Protein AF-A0A7C7KPN1-F1 (afdb_monomer_lite)

Secondary structure (DSSP, 8-state):
-----S-HHHHHHHHHHHHTT-S-S-HHHHHHHHHHHHHHHHTTS-SSHHHHHHHHHHHHHTTHHHHHHHHHHHHHHHT-

Structure (mmCIF, N/CA/C/O backbone):
data_AF-A0A7C7KPN1-F1
#
_entry.id   AF-A0A7C7KPN1-F1
#
loop_
_atom_site.group_PDB
_atom_site.id
_atom_site.type_symbol
_atom_site.label_atom_id
_atom_site.label_alt_id
_atom_site.label_comp_id
_atom_site.label_asym_id
_atom_site.label_entity_id
_atom_site.label_seq_id
_atom_site.pdbx_PDB_ins_code
_atom_site.Cartn_x
_atom_site.Cartn_y
_atom_site.Cartn_z
_atom_site.occupancy
_atom_site.B_iso_or_equiv
_atom_site.auth_seq_id
_atom_site.auth_comp_id
_atom_site.auth_asym_id
_atom_site.auth_atom_id
_atom_site.pdbx_PDB_model_num
ATOM 1 N N . GLU A 1 1 ? 17.362 -15.141 3.400 1.00 39.62 1 GLU A N 1
ATOM 2 C CA . GLU A 1 1 ? 17.357 -13.806 4.034 1.00 39.62 1 GLU A CA 1
ATOM 3 C C . GLU A 1 1 ? 16.714 -12.800 3.091 1.00 39.62 1 GLU A C 1
ATOM 5 O O . GLU A 1 1 ? 17.014 -12.827 1.900 1.00 39.62 1 GLU A O 1
ATOM 10 N N . LEU A 1 2 ? 15.815 -11.949 3.592 1.00 42.31 2 LEU A N 1
ATOM 11 C CA . LEU A 1 2 ? 15.367 -10.766 2.855 1.00 42.31 2 LEU A CA 1
ATOM 12 C C . LEU A 1 2 ? 16.554 -9.800 2.809 1.00 42.31 2 LEU A C 1
ATOM 14 O O . LEU A 1 2 ? 16.882 -9.189 3.822 1.00 42.31 2 LEU A O 1
ATOM 18 N N . LYS A 1 3 ? 17.238 -9.709 1.664 1.00 50.91 3 LYS A N 1
ATOM 19 C CA . LYS A 1 3 ? 18.305 -8.724 1.457 1.00 50.91 3 LYS A CA 1
ATOM 20 C C . LYS A 1 3 ? 17.690 -7.325 1.474 1.00 50.91 3 LYS A C 1
ATOM 22 O O . LYS A 1 3 ? 17.216 -6.841 0.448 1.00 50.91 3 LYS A O 1
ATOM 27 N N . ALA A 1 4 ? 17.667 -6.694 2.646 1.00 56.03 4 ALA A N 1
ATOM 28 C CA . ALA A 1 4 ? 17.585 -5.244 2.732 1.00 56.03 4 ALA A CA 1
ATOM 29 C C . ALA A 1 4 ? 18.733 -4.670 1.890 1.00 56.03 4 ALA A C 1
ATOM 31 O O . ALA A 1 4 ? 19.843 -5.201 1.929 1.00 56.03 4 ALA A O 1
ATOM 32 N N . LYS A 1 5 ? 18.473 -3.631 1.095 1.00 59.56 5 LYS A N 1
ATOM 33 C CA . LYS A 1 5 ? 19.555 -2.936 0.393 1.00 59.56 5 LYS A CA 1
ATOM 34 C C . LYS A 1 5 ? 20.476 -2.253 1.411 1.00 59.56 5 LYS A C 1
ATOM 36 O O . LYS A 1 5 ? 20.041 -1.922 2.517 1.00 59.56 5 LYS A O 1
ATOM 41 N N . ASP A 1 6 ? 21.737 -2.086 1.022 1.00 68.19 6 ASP A N 1
ATOM 42 C CA . ASP A 1 6 ? 22.937 -2.050 1.873 1.00 68.19 6 ASP A CA 1
ATOM 43 C C . ASP A 1 6 ? 23.060 -0.860 2.869 1.00 68.19 6 ASP A C 1
ATOM 45 O O . ASP A 1 6 ? 24.072 -0.746 3.559 1.00 68.19 6 ASP A O 1
ATOM 49 N N . SER A 1 7 ? 22.053 0.023 3.023 1.00 82.75 7 SER A N 1
ATOM 50 C CA . SER A 1 7 ? 22.047 1.078 4.062 1.00 82.75 7 SER A CA 1
ATOM 51 C C . SER A 1 7 ? 20.649 1.541 4.519 1.00 82.75 7 SER A C 1
ATOM 53 O O . SER A 1 7 ? 19.670 1.490 3.772 1.00 82.75 7 SER A O 1
ATOM 55 N N . LEU A 1 8 ? 20.560 2.070 5.751 1.00 87.31 8 LEU A N 1
ATOM 56 C CA . LEU A 1 8 ? 19.342 2.684 6.312 1.00 87.31 8 LEU A CA 1
ATOM 57 C C . LEU A 1 8 ? 18.779 3.791 5.407 1.00 87.31 8 LEU A C 1
ATOM 59 O O . LEU A 1 8 ? 17.576 3.844 5.154 1.00 87.31 8 LEU A O 1
ATOM 63 N N . GLU A 1 9 ? 19.658 4.658 4.908 1.00 89.62 9 GLU A N 1
ATOM 64 C CA . GLU A 1 9 ? 19.279 5.808 4.087 1.00 89.62 9 GLU A CA 1
ATOM 65 C C . GLU A 1 9 ? 18.731 5.379 2.719 1.00 89.62 9 GLU A C 1
ATOM 67 O O . GLU A 1 9 ? 17.786 5.978 2.201 1.00 89.62 9 GLU A O 1
ATOM 72 N N . GLU A 1 10 ? 19.278 4.309 2.138 1.00 89.62 10 GLU A N 1
ATOM 73 C CA . GLU A 1 10 ? 18.748 3.744 0.899 1.00 89.62 10 GLU A CA 1
ATOM 74 C C . GLU A 1 10 ? 17.361 3.133 1.115 1.00 89.62 10 GLU A C 1
ATOM 76 O O . GLU A 1 10 ? 16.439 3.428 0.350 1.00 89.62 10 GLU A O 1
ATOM 81 N N . ASN A 1 11 ? 17.180 2.353 2.183 1.00 88.31 11 ASN A N 1
ATOM 82 C CA . ASN A 1 11 ? 15.882 1.761 2.504 1.00 88.31 11 ASN A CA 1
ATOM 83 C C . ASN A 1 11 ? 14.823 2.839 2.755 1.00 88.31 11 ASN A C 1
ATOM 85 O O . ASN A 1 11 ? 13.725 2.743 2.208 1.00 88.31 11 ASN A O 1
ATOM 89 N N . LYS A 1 12 ? 15.166 3.907 3.487 1.00 93.12 12 LYS A N 1
ATOM 90 C CA . LYS A 1 12 ? 14.282 5.061 3.700 1.00 93.12 12 LYS A CA 1
ATOM 91 C C . LYS A 1 12 ? 13.836 5.678 2.374 1.00 93.12 12 LYS A C 1
ATOM 93 O O . LYS A 1 12 ? 12.638 5.828 2.148 1.00 93.12 12 LYS A O 1
ATOM 98 N N . LYS A 1 13 ? 14.778 5.976 1.474 1.00 92.88 13 LYS A N 1
ATOM 99 C CA . LYS A 1 13 ? 14.478 6.560 0.154 1.00 92.88 13 LYS A CA 1
ATOM 100 C C . LYS A 1 13 ? 13.602 5.650 -0.698 1.00 92.88 13 LYS A C 1
ATOM 102 O O . LYS A 1 13 ? 12.704 6.135 -1.380 1.00 92.88 13 LYS A O 1
ATOM 107 N N . ILE A 1 14 ? 13.8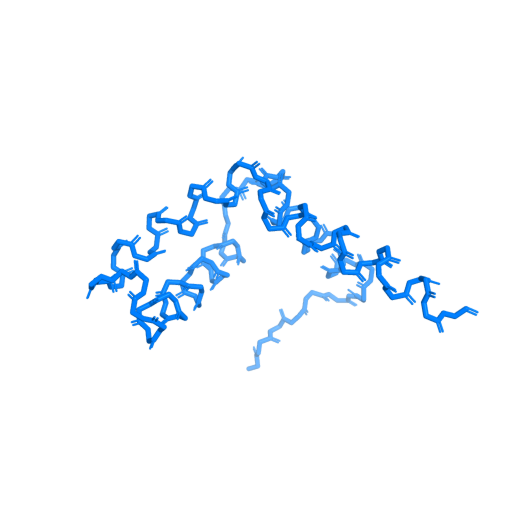63 4.344 -0.693 1.00 93.19 14 ILE A N 1
ATOM 108 C CA . ILE A 1 14 ? 13.041 3.373 -1.425 1.00 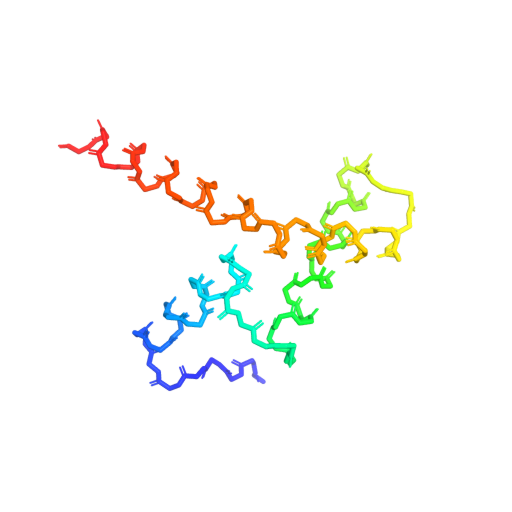93.19 14 ILE A CA 1
ATOM 109 C C . ILE A 1 14 ? 11.623 3.361 -0.861 1.00 93.19 14 ILE A C 1
ATOM 111 O O . ILE A 1 14 ? 10.672 3.442 -1.633 1.00 93.19 14 ILE A O 1
ATOM 115 N N . PHE A 1 15 ? 11.476 3.316 0.462 1.00 93.19 15 PHE A N 1
ATOM 116 C CA . PHE A 1 15 ? 10.169 3.286 1.110 1.00 93.19 15 PHE A CA 1
ATOM 117 C C . PHE A 1 15 ? 9.367 4.557 0.818 1.00 93.19 15 PHE A C 1
ATOM 119 O O . PHE A 1 15 ? 8.216 4.471 0.406 1.00 93.19 15 PHE A O 1
ATOM 126 N N . GLU A 1 16 ? 9.984 5.737 0.925 1.00 96.38 16 GLU A N 1
ATOM 127 C CA . GLU A 1 16 ? 9.339 7.010 0.577 1.00 96.38 16 GLU A CA 1
ATOM 128 C C . GLU A 1 16 ? 8.900 7.047 -0.894 1.00 96.38 16 GLU A C 1
ATOM 130 O O . GLU A 1 16 ? 7.790 7.489 -1.195 1.00 96.38 16 GLU A O 1
ATOM 135 N N . LYS A 1 17 ? 9.718 6.533 -1.822 1.00 97.06 17 LYS A N 1
ATOM 136 C CA . LYS A 1 17 ? 9.347 6.432 -3.244 1.00 97.06 17 LYS A CA 1
ATOM 137 C C . LYS A 1 17 ? 8.196 5.456 -3.485 1.00 97.06 17 LYS A C 1
ATOM 139 O O . LYS A 1 17 ? 7.310 5.781 -4.268 1.00 97.06 17 LYS A O 1
ATOM 144 N N . VAL A 1 18 ? 8.193 4.297 -2.821 1.00 97.44 18 VAL A N 1
ATOM 145 C CA . VAL A 1 18 ? 7.090 3.325 -2.901 1.00 97.44 18 VAL A CA 1
ATOM 146 C C . VAL A 1 18 ? 5.805 3.956 -2.385 1.00 97.44 18 VAL A C 1
ATOM 148 O O . VAL A 1 18 ? 4.822 3.985 -3.108 1.00 97.44 18 VAL A O 1
ATOM 151 N N . LEU A 1 19 ? 5.806 4.507 -1.171 1.00 97.75 19 LEU A N 1
ATOM 152 C CA . LEU A 1 19 ? 4.584 5.031 -0.557 1.00 97.75 19 LEU A CA 1
ATOM 153 C C . LEU A 1 19 ? 4.021 6.260 -1.280 1.00 97.75 19 LEU A C 1
ATOM 155 O O . LEU A 1 19 ? 2.813 6.477 -1.241 1.00 97.75 19 LEU A O 1
ATOM 159 N N . SER A 1 20 ? 4.882 7.067 -1.908 1.00 97.31 20 SER A N 1
ATOM 160 C CA . SER A 1 20 ? 4.473 8.266 -2.657 1.00 97.31 20 SER A CA 1
ATOM 161 C C . SER A 1 20 ? 4.055 7.987 -4.101 1.00 97.31 20 SER A C 1
ATOM 163 O O . SER A 1 20 ? 3.745 8.935 -4.820 1.00 97.31 20 SER A O 1
ATOM 165 N N . GLY A 1 21 ? 4.111 6.730 -4.555 1.00 96.31 21 GLY A N 1
ATOM 166 C CA . GLY A 1 21 ? 3.838 6.364 -5.948 1.00 96.31 21 GLY A CA 1
ATOM 167 C C . GLY A 1 21 ? 4.924 6.810 -6.938 1.00 96.31 21 GLY A C 1
ATOM 168 O O . GLY A 1 21 ? 4.766 6.672 -8.146 1.00 96.31 21 GLY A O 1
ATOM 169 N N . LYS A 1 22 ? 6.061 7.333 -6.455 1.00 95.31 22 LYS A N 1
ATOM 170 C CA . LYS A 1 22 ? 7.170 7.871 -7.270 1.00 95.31 22 LYS A CA 1
ATOM 171 C C . LYS A 1 22 ? 8.265 6.835 -7.526 1.00 95.31 22 LYS A C 1
ATOM 173 O O . LYS A 1 22 ? 9.458 7.157 -7.529 1.00 95.31 22 LYS A O 1
ATOM 178 N N . ILE A 1 23 ? 7.880 5.578 -7.716 1.00 91.31 23 ILE A N 1
ATOM 179 C CA . ILE A 1 23 ? 8.784 4.494 -8.094 1.00 91.31 23 ILE A CA 1
ATOM 180 C C . ILE A 1 23 ? 8.228 3.774 -9.318 1.00 91.31 23 ILE A C 1
ATOM 182 O O . ILE A 1 23 ? 7.037 3.492 -9.398 1.00 91.31 23 ILE A O 1
ATOM 186 N N . SER A 1 24 ? 9.098 3.447 -10.271 1.00 90.44 24 SER A N 1
ATOM 187 C CA . SER A 1 24 ? 8.722 2.541 -11.353 1.00 90.44 24 SER A CA 1
ATOM 188 C C . SER A 1 24 ? 8.390 1.161 -10.790 1.00 90.44 24 SER A C 1
ATOM 190 O O . SER A 1 24 ? 8.918 0.751 -9.749 1.00 90.44 24 SER A O 1
ATOM 192 N N . ARG A 1 25 ? 7.548 0.416 -11.510 1.00 90.00 25 ARG A N 1
ATOM 193 C CA . ARG A 1 25 ? 7.200 -0.946 -11.116 1.00 90.00 25 ARG A CA 1
ATOM 194 C C . ARG A 1 25 ? 8.455 -1.806 -10.951 1.00 90.00 25 ARG A C 1
ATOM 196 O O . ARG A 1 25 ? 9.310 -1.852 -11.834 1.00 90.00 25 ARG A O 1
ATOM 203 N N . CYS A 1 26 ? 8.571 -2.449 -9.795 1.00 92.81 26 CYS A N 1
ATOM 204 C CA . CYS A 1 26 ? 9.708 -3.277 -9.415 1.00 92.81 26 CYS A CA 1
ATOM 205 C C . CYS A 1 26 ? 9.304 -4.274 -8.321 1.00 92.81 26 CYS A C 1
ATOM 207 O O . CYS A 1 26 ? 8.300 -4.077 -7.635 1.00 92.81 26 CYS A O 1
ATOM 209 N N . ALA A 1 27 ? 10.147 -5.286 -8.093 1.00 94.81 27 ALA A N 1
ATOM 210 C CA . ALA A 1 27 ? 9.879 -6.363 -7.138 1.00 94.81 27 ALA A CA 1
ATOM 211 C C . ALA A 1 27 ? 9.587 -5.880 -5.702 1.00 94.81 27 ALA A C 1
ATOM 213 O O . ALA A 1 27 ? 8.827 -6.521 -4.984 1.00 94.81 27 ALA A O 1
ATOM 214 N N . ILE A 1 28 ? 10.163 -4.748 -5.278 1.00 93.62 28 ILE A N 1
ATOM 215 C CA . ILE A 1 28 ? 9.910 -4.179 -3.944 1.00 93.62 28 ILE A CA 1
ATOM 216 C C . ILE A 1 28 ? 8.474 -3.651 -3.849 1.00 93.62 28 ILE A C 1
ATOM 218 O O . ILE A 1 28 ? 7.778 -3.944 -2.880 1.00 93.62 28 ILE A O 1
ATOM 222 N N . LEU A 1 29 ? 8.019 -2.906 -4.861 1.00 96.00 29 LEU A N 1
ATOM 223 C CA . LEU A 1 29 ? 6.646 -2.410 -4.927 1.00 96.00 29 LEU A CA 1
ATOM 224 C C . LEU A 1 29 ? 5.647 -3.572 -5.021 1.00 96.00 29 LEU A C 1
ATOM 226 O O . LEU A 1 29 ? 4.668 -3.576 -4.278 1.00 96.00 29 LEU A O 1
ATOM 230 N N . ASP A 1 30 ? 5.923 -4.583 -5.852 1.00 97.38 30 ASP A N 1
ATOM 231 C CA . ASP A 1 30 ? 5.051 -5.759 -5.971 1.00 97.38 30 ASP A CA 1
ATOM 232 C C . ASP A 1 30 ? 4.957 -6.529 -4.634 1.00 97.38 30 ASP A C 1
ATOM 234 O O . ASP A 1 30 ? 3.872 -6.952 -4.236 1.00 97.38 30 ASP A O 1
ATOM 238 N N . ALA A 1 31 ? 6.065 -6.664 -3.893 1.00 96.94 31 ALA A N 1
ATOM 239 C CA . ALA A 1 31 ? 6.074 -7.311 -2.579 1.00 96.94 31 ALA A CA 1
ATOM 240 C C . ALA A 1 31 ? 5.280 -6.522 -1.522 1.00 96.94 31 ALA A C 1
ATOM 242 O O . ALA A 1 31 ? 4.543 -7.113 -0.731 1.00 96.94 31 ALA A O 1
ATOM 243 N N . VAL A 1 32 ? 5.399 -5.190 -1.513 1.00 97.44 32 VAL A N 1
ATOM 244 C CA . VAL A 1 32 ? 4.605 -4.320 -0.629 1.00 97.44 32 VAL A CA 1
ATOM 245 C C . VAL A 1 32 ? 3.117 -4.431 -0.962 1.00 97.44 32 VAL A C 1
ATOM 247 O O . VAL A 1 32 ? 2.311 -4.642 -0.056 1.00 97.44 32 VAL A O 1
ATOM 250 N N . ALA A 1 33 ? 2.755 -4.356 -2.245 1.00 98.31 33 ALA A N 1
ATOM 251 C CA . ALA A 1 33 ? 1.371 -4.463 -2.694 1.00 98.31 33 ALA A CA 1
ATOM 252 C C . ALA A 1 33 ? 0.764 -5.835 -2.362 1.00 98.31 33 ALA A C 1
ATOM 254 O O . ALA A 1 33 ? -0.368 -5.907 -1.888 1.00 98.31 33 ALA A O 1
ATOM 255 N N . LEU A 1 34 ? 1.529 -6.919 -2.524 1.00 98.44 34 LEU A N 1
ATOM 256 C CA . LEU A 1 34 ? 1.087 -8.270 -2.178 1.00 98.44 34 LEU A CA 1
ATOM 257 C C . LEU A 1 34 ? 0.826 -8.430 -0.675 1.00 98.44 34 LEU A C 1
ATOM 259 O O . LEU A 1 34 ? -0.214 -8.959 -0.284 1.00 98.44 34 LEU A O 1
ATOM 263 N N . ASN A 1 35 ? 1.732 -7.944 0.176 1.00 98.25 35 ASN A N 1
ATOM 264 C CA . ASN A 1 35 ? 1.529 -7.981 1.626 1.00 98.25 35 ASN A CA 1
ATOM 265 C C . ASN A 1 35 ? 0.307 -7.146 2.044 1.00 98.25 35 ASN A C 1
ATOM 267 O O . ASN A 1 35 ? -0.499 -7.596 2.861 1.00 98.25 35 ASN A O 1
ATOM 271 N N . ALA A 1 36 ? 0.130 -5.962 1.449 1.00 98.56 36 ALA A N 1
ATOM 272 C CA . ALA A 1 36 ? -1.036 -5.115 1.690 1.00 98.56 36 ALA A CA 1
ATOM 273 C C . ALA A 1 36 ? -2.343 -5.790 1.243 1.00 98.56 36 ALA A C 1
ATOM 275 O O . ALA A 1 36 ? -3.330 -5.740 1.972 1.00 98.56 36 ALA A O 1
ATOM 276 N N . ALA A 1 37 ? -2.345 -6.488 0.105 1.00 98.75 37 ALA A N 1
ATOM 277 C CA . ALA A 1 37 ? -3.508 -7.216 -0.395 1.00 98.75 37 ALA A CA 1
ATOM 278 C C . ALA A 1 37 ? -4.028 -8.254 0.609 1.00 98.75 37 ALA A C 1
ATOM 280 O O . ALA A 1 37 ? -5.230 -8.332 0.874 1.00 98.75 37 ALA A O 1
ATOM 281 N N . PHE A 1 38 ? -3.123 -9.028 1.214 1.00 98.69 38 PHE A N 1
ATOM 282 C CA . PHE A 1 38 ? -3.498 -9.980 2.257 1.00 98.69 38 PHE A CA 1
ATOM 283 C C . PHE A 1 38 ? -3.952 -9.283 3.540 1.00 98.69 38 PHE A C 1
ATOM 285 O O . PHE A 1 38 ? -4.930 -9.733 4.135 1.00 98.69 38 PHE A O 1
ATOM 292 N N . ALA A 1 39 ? -3.321 -8.169 3.926 1.00 98.62 39 ALA A N 1
ATOM 293 C CA . ALA A 1 39 ? -3.774 -7.355 5.054 1.00 98.62 39 ALA A CA 1
ATOM 294 C C . ALA A 1 39 ? -5.207 -6.826 4.841 1.00 98.62 39 ALA A C 1
ATOM 296 O O . ALA A 1 39 ? -6.041 -6.926 5.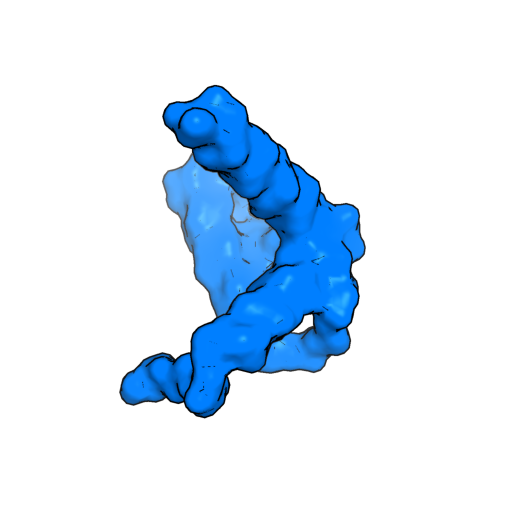739 1.00 98.62 39 ALA A O 1
ATOM 297 N N . PHE A 1 40 ? -5.531 -6.340 3.638 1.00 98.75 40 PHE A N 1
ATOM 298 C CA . PHE A 1 40 ? -6.884 -5.909 3.281 1.00 98.75 40 PHE A CA 1
ATOM 299 C C . PHE A 1 40 ? -7.890 -7.055 3.356 1.00 98.75 40 PHE A C 1
ATOM 301 O O . PHE A 1 40 ? -8.976 -6.872 3.906 1.00 98.75 40 PHE A O 1
ATOM 308 N N . LYS A 1 41 ? -7.528 -8.241 2.855 1.00 98.56 41 LYS A N 1
ATOM 309 C CA . LYS A 1 41 ? -8.404 -9.415 2.893 1.00 98.56 41 LYS A CA 1
ATOM 310 C C . LYS A 1 41 ? -8.717 -9.853 4.323 1.00 98.56 41 LYS A C 1
ATOM 312 O O . LYS A 1 41 ? -9.883 -10.056 4.647 1.00 98.56 41 LYS A O 1
ATOM 317 N N . VAL A 1 42 ? -7.711 -9.984 5.193 1.00 98.44 42 VAL A N 1
ATOM 318 C CA . VAL A 1 42 ? -7.946 -10.408 6.591 1.00 98.44 42 VAL A CA 1
ATOM 319 C C . VAL A 1 42 ? -8.684 -9.347 7.409 1.00 98.44 42 VAL A C 1
ATOM 321 O O . VAL A 1 42 ? -9.387 -9.691 8.352 1.00 98.44 42 VAL A O 1
ATOM 324 N N . ALA A 1 43 ? -8.573 -8.073 7.026 1.00 98.50 43 ALA A N 1
ATOM 325 C CA . ALA A 1 43 ? -9.341 -6.978 7.609 1.00 98.50 43 ALA A CA 1
ATOM 326 C C . ALA A 1 43 ? -10.778 -6.862 7.053 1.00 98.50 43 ALA A C 1
ATOM 328 O O . ALA A 1 43 ? -11.510 -5.967 7.469 1.00 98.50 43 ALA A O 1
ATOM 329 N N . GLY A 1 44 ? -11.182 -7.715 6.102 1.00 98.31 44 GLY A N 1
ATOM 330 C CA . GLY A 1 44 ? -12.511 -7.671 5.479 1.00 98.31 44 GLY A CA 1
ATOM 331 C C . GLY A 1 44 ? -12.738 -6.461 4.566 1.00 98.31 44 GLY A C 1
ATOM 332 O O . GLY A 1 44 ? -13.877 -6.065 4.342 1.00 98.31 44 GLY A O 1
ATOM 333 N N . LYS A 1 45 ? -11.667 -5.833 4.062 1.00 98.44 45 LYS A N 1
ATOM 334 C CA . LYS A 1 45 ? -11.751 -4.664 3.168 1.00 98.44 45 LYS A CA 1
ATOM 335 C C . LYS A 1 45 ? -12.031 -5.045 1.710 1.00 98.44 45 LYS A C 1
ATOM 337 O O . LYS A 1 45 ? -12.537 -4.214 0.962 1.00 98.44 45 LYS A O 1
ATOM 342 N N . VAL A 1 46 ? -11.664 -6.266 1.332 1.00 98.62 46 VAL A N 1
ATOM 343 C CA . VAL A 1 46 ? -11.824 -6.873 0.003 1.00 98.62 46 VAL A CA 1
ATOM 344 C C . VAL A 1 46 ? -12.149 -8.358 0.169 1.00 98.62 46 VAL A C 1
ATOM 346 O O . VAL A 1 46 ? -11.734 -8.969 1.163 1.00 98.62 46 VAL A O 1
ATOM 349 N N . ASP A 1 47 ? -12.816 -8.959 -0.812 1.00 98.38 47 ASP A N 1
ATOM 350 C CA . ASP A 1 47 ? -13.231 -10.363 -0.752 1.00 98.38 47 ASP A CA 1
ATOM 351 C C . ASP A 1 47 ? -12.136 -11.298 -1.268 1.00 98.38 47 ASP A C 1
ATOM 353 O O . ASP A 1 47 ? -11.990 -12.434 -0.799 1.00 98.38 47 ASP A O 1
ATOM 357 N N . THR A 1 48 ? -11.291 -10.829 -2.188 1.00 98.56 48 THR A N 1
ATOM 358 C CA . THR A 1 48 ? -10.209 -11.628 -2.777 1.00 98.56 48 THR A CA 1
ATOM 359 C C . THR A 1 48 ? -8.838 -10.965 -2.653 1.00 98.56 48 THR A C 1
ATOM 361 O O . THR A 1 48 ? -8.700 -9.748 -2.569 1.00 98.56 48 THR A O 1
ATOM 364 N N . ALA A 1 49 ? -7.774 -11.778 -2.659 1.00 97.88 49 ALA A N 1
ATOM 365 C CA . ALA A 1 49 ? -6.406 -11.249 -2.677 1.00 97.88 49 ALA A CA 1
ATOM 366 C C . ALA A 1 49 ? -6.111 -10.478 -3.978 1.00 97.88 49 ALA A C 1
ATOM 368 O O . ALA A 1 49 ? -5.284 -9.573 -3.978 1.00 97.88 49 ALA A O 1
ATOM 369 N N . LYS A 1 50 ? -6.808 -10.813 -5.074 1.00 98.56 50 LYS A N 1
ATOM 370 C CA . LYS A 1 50 ? -6.701 -10.101 -6.349 1.00 98.56 50 LYS A CA 1
ATOM 371 C C . LYS A 1 50 ? -7.233 -8.669 -6.232 1.00 98.56 50 LYS A C 1
ATOM 373 O O . LYS A 1 50 ? -6.497 -7.745 -6.552 1.00 98.56 50 LYS A O 1
ATOM 378 N N . GLU A 1 51 ? -8.444 -8.490 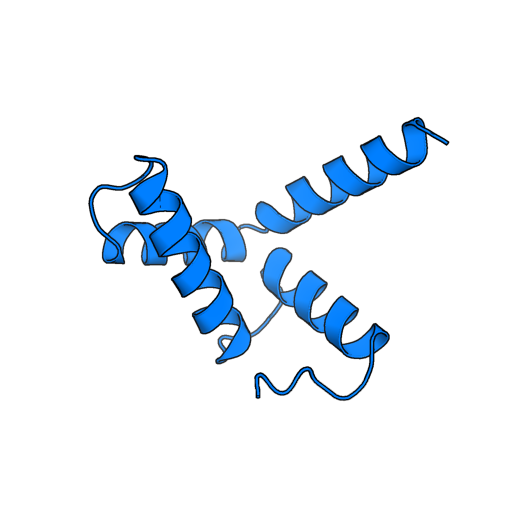-5.704 1.00 98.69 51 GLU A N 1
ATOM 379 C CA . GLU A 1 51 ? -9.005 -7.158 -5.413 1.00 98.69 51 GLU A CA 1
ATOM 380 C C . GLU A 1 51 ? -8.111 -6.366 -4.456 1.00 98.69 51 GLU A C 1
ATOM 382 O O . GLU A 1 51 ? -7.881 -5.176 -4.649 1.00 98.69 51 GLU A O 1
ATOM 387 N N . GLY A 1 52 ? -7.558 -7.031 -3.436 1.00 98.75 52 GLY A N 1
ATOM 388 C CA . GLY A 1 52 ? -6.614 -6.401 -2.515 1.00 98.75 52 GLY A CA 1
ATOM 389 C C . GLY A 1 52 ? -5.350 -5.900 -3.206 1.00 98.75 52 GLY A C 1
ATOM 390 O O . GLY A 1 52 ? -4.828 -4.852 -2.833 1.00 98.75 52 GLY A O 1
ATOM 391 N N . LEU A 1 53 ? -4.862 -6.630 -4.209 1.00 98.56 53 LEU A N 1
ATOM 392 C CA . LEU A 1 53 ? -3.676 -6.254 -4.967 1.00 98.56 53 LEU A CA 1
ATOM 393 C C . LEU A 1 53 ? -3.959 -5.063 -5.890 1.00 98.56 53 LEU A C 1
ATOM 395 O O . LEU A 1 53 ? -3.143 -4.147 -5.958 1.00 98.56 53 LEU A O 1
ATOM 399 N N . GLU A 1 54 ? -5.113 -5.058 -6.559 1.00 98.62 54 GLU A N 1
ATOM 400 C CA . GLU A 1 54 ? -5.588 -3.930 -7.373 1.00 98.62 54 GLU A CA 1
ATOM 401 C C . GLU A 1 54 ? -5.737 -2.670 -6.506 1.00 98.62 54 GLU A C 1
ATOM 403 O O . GLU A 1 54 ? -5.099 -1.655 -6.784 1.00 98.62 54 GLU A O 1
ATOM 408 N N . LEU A 1 55 ? -6.435 -2.781 -5.370 1.00 98.75 55 LEU A N 1
ATOM 409 C CA . LEU A 1 55 ? -6.579 -1.692 -4.402 1.00 98.75 55 LEU A CA 1
ATOM 410 C C . LEU A 1 55 ? -5.223 -1.184 -3.890 1.00 98.75 55 LEU A C 1
ATOM 412 O O . LEU A 1 55 ? -5.025 0.022 -3.751 1.00 98.75 55 LEU A O 1
ATOM 416 N N . ALA A 1 56 ? -4.280 -2.081 -3.591 1.00 98.56 56 ALA A N 1
ATOM 417 C CA . ALA A 1 56 ? -2.955 -1.689 -3.124 1.00 98.56 56 ALA A CA 1
ATOM 418 C C . ALA A 1 56 ? -2.204 -0.854 -4.171 1.00 98.56 56 ALA A C 1
ATOM 420 O O . ALA A 1 56 ? -1.623 0.171 -3.812 1.00 98.56 56 ALA A O 1
ATOM 421 N N . TYR A 1 57 ? -2.229 -1.258 -5.446 1.00 98.31 57 TYR A N 1
ATOM 422 C CA . TYR A 1 57 ? -1.601 -0.480 -6.516 1.00 98.31 57 TYR A CA 1
ATOM 423 C C . TYR A 1 57 ? -2.260 0.881 -6.698 1.00 98.31 57 TYR A C 1
ATOM 425 O O . TYR A 1 57 ? -1.537 1.871 -6.796 1.00 98.31 57 TYR A O 1
ATOM 433 N N . ASP A 1 58 ? -3.589 0.950 -6.696 1.00 98.31 58 ASP A N 1
ATOM 434 C CA . ASP A 1 58 ? -4.312 2.213 -6.865 1.00 98.31 58 ASP A CA 1
ATOM 435 C C . ASP A 1 58 ? -3.967 3.198 -5.745 1.00 98.31 58 ASP A C 1
ATOM 437 O O . ASP A 1 58 ? -3.532 4.317 -6.012 1.00 98.31 58 ASP A O 1
ATOM 441 N N . LEU A 1 59 ? -4.033 2.758 -4.484 1.00 98.50 59 LEU A N 1
ATOM 442 C CA . LEU A 1 59 ? -3.684 3.600 -3.336 1.00 98.50 59 LEU A CA 1
ATOM 443 C C . LEU A 1 59 ? -2.224 4.073 -3.385 1.00 98.50 59 LEU A C 1
ATOM 445 O O . LEU A 1 59 ? -1.947 5.231 -3.069 1.00 98.50 59 LEU A O 1
ATOM 449 N N . ILE A 1 60 ? -1.292 3.191 -3.762 1.00 98.00 60 ILE A N 1
ATOM 450 C CA . ILE A 1 60 ? 0.128 3.534 -3.913 1.00 98.00 60 ILE A CA 1
ATOM 451 C C . ILE A 1 60 ? 0.322 4.570 -5.023 1.00 98.00 60 ILE A C 1
ATOM 453 O O . ILE A 1 60 ? 1.011 5.565 -4.802 1.00 98.00 60 ILE A O 1
ATOM 457 N N . ASN A 1 61 ? -0.293 4.369 -6.190 1.00 96.88 61 ASN A N 1
ATOM 458 C CA . ASN A 1 61 ? -0.200 5.288 -7.326 1.00 96.88 61 ASN A CA 1
ATOM 459 C C . ASN A 1 61 ? -0.794 6.664 -6.998 1.00 96.88 61 ASN A C 1
ATOM 461 O O . ASN A 1 61 ? -0.273 7.683 -7.444 1.00 96.88 61 ASN A O 1
ATOM 465 N N . GLU A 1 62 ? -1.848 6.700 -6.185 1.00 97.69 62 GLU A N 1
ATOM 466 C CA . GLU A 1 62 ? -2.452 7.931 -5.669 1.00 97.69 62 GLU A CA 1
ATOM 467 C C . GLU A 1 62 ? -1.605 8.614 -4.579 1.00 97.69 62 GLU A C 1
ATOM 469 O O . GLU A 1 62 ? -1.893 9.746 -4.201 1.00 97.69 62 GLU A O 1
ATOM 474 N N . GLY A 1 63 ? -0.573 7.952 -4.044 1.00 97.50 63 GLY A N 1
ATOM 475 C CA . GLY A 1 63 ? 0.286 8.491 -2.984 1.00 97.50 63 GLY A CA 1
ATOM 476 C C . GLY A 1 63 ? -0.356 8.519 -1.592 1.00 97.50 63 GLY A C 1
ATOM 477 O O . GLY A 1 63 ? 0.245 9.034 -0.646 1.00 97.50 63 GLY A O 1
ATOM 478 N N . LYS A 1 64 ? -1.543 7.923 -1.420 1.00 98.38 64 LYS A N 1
ATOM 479 C CA . LYS A 1 64 ? -2.271 7.884 -0.138 1.00 98.38 64 LYS A CA 1
ATOM 480 C C . LYS A 1 64 ? -1.456 7.296 1.023 1.00 98.38 64 LYS A C 1
ATOM 482 O O . LYS A 1 64 ? -1.524 7.848 2.123 1.00 98.38 64 LYS A O 1
ATOM 487 N N . PRO A 1 65 ? -0.661 6.219 0.845 1.00 98.31 65 PRO A N 1
ATOM 488 C CA . PRO A 1 65 ? 0.189 5.714 1.920 1.00 98.31 65 PRO A CA 1
ATOM 489 C C . PRO A 1 65 ? 1.217 6.742 2.412 1.00 98.31 65 PRO A C 1
ATOM 491 O O . PRO A 1 65 ? 1.523 6.777 3.604 1.00 98.31 65 PRO A O 1
ATOM 494 N N . PHE A 1 66 ? 1.730 7.604 1.529 1.00 98.31 66 PHE A N 1
ATOM 495 C CA . PHE A 1 66 ? 2.650 8.675 1.915 1.00 98.31 66 PHE A CA 1
ATOM 496 C C . PHE A 1 66 ? 1.955 9.770 2.728 1.00 98.31 66 PHE A C 1
ATOM 498 O O . PHE A 1 66 ? 2.518 10.244 3.710 1.00 98.31 66 PHE A O 1
ATOM 505 N N . GLU A 1 67 ? 0.710 10.120 2.402 1.00 98.38 67 GLU A N 1
ATOM 506 C CA . GLU A 1 67 ? -0.075 11.050 3.226 1.00 98.38 67 GLU A CA 1
ATOM 507 C C . GLU A 1 67 ? -0.277 10.523 4.654 1.00 98.38 67 GLU A C 1
ATOM 509 O O . GLU A 1 67 ? -0.222 11.284 5.620 1.00 98.38 67 GLU A O 1
ATOM 514 N N . VAL A 1 68 ? -0.499 9.212 4.807 1.00 98.25 68 VAL A N 1
ATOM 515 C CA . VAL A 1 68 ? -0.595 8.573 6.129 1.00 98.25 68 VAL A CA 1
ATOM 516 C C . VAL A 1 68 ? 0.746 8.632 6.860 1.00 98.25 68 VAL A C 1
ATOM 518 O O . VAL A 1 68 ? 0.765 8.940 8.051 1.00 98.25 68 VAL A O 1
ATOM 521 N N . LEU A 1 69 ? 1.865 8.399 6.167 1.00 97.94 69 LEU A N 1
ATOM 522 C CA . LEU A 1 69 ? 3.201 8.542 6.751 1.00 97.94 69 LEU A CA 1
ATOM 523 C C . LEU A 1 69 ? 3.441 9.960 7.289 1.00 97.94 69 LEU A C 1
ATOM 525 O O . LEU A 1 69 ? 3.923 10.102 8.412 1.00 97.94 69 LEU A O 1
ATOM 529 N N . GLU A 1 70 ? 3.092 10.998 6.528 1.00 98.12 70 GLU A N 1
ATOM 530 C CA . GLU A 1 70 ? 3.246 12.389 6.976 1.00 98.12 70 GLU A CA 1
ATOM 531 C C . GLU A 1 70 ? 2.373 12.685 8.203 1.00 98.12 70 GLU A C 1
ATOM 533 O O . GLU A 1 70 ? 2.876 13.210 9.195 1.00 98.12 70 GLU A O 1
ATOM 538 N N .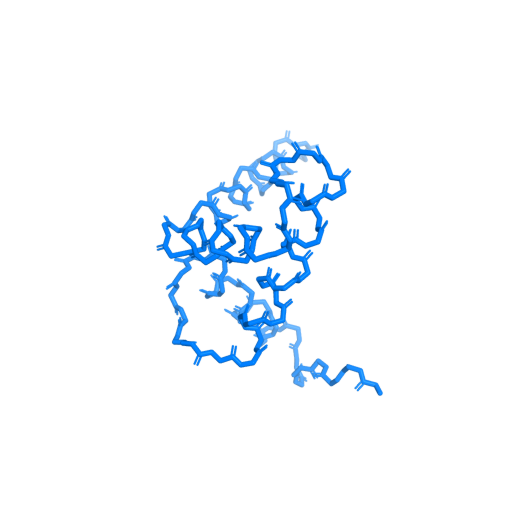 LYS A 1 71 ? 1.118 12.214 8.228 1.00 98.31 71 LYS A N 1
ATOM 539 C CA . LYS A 1 71 ? 0.255 12.324 9.421 1.00 98.31 71 LYS A CA 1
ATOM 540 C C . LYS A 1 71 ? 0.877 11.660 10.655 1.00 98.31 71 LYS A C 1
ATOM 542 O O . LYS A 1 71 ? 0.830 12.227 11.745 1.00 98.31 71 LYS A O 1
ATOM 547 N N . VAL A 1 72 ? 1.487 10.481 10.502 1.00 97.56 72 VAL A N 1
ATOM 548 C CA . VAL A 1 72 ? 2.180 9.778 11.600 1.00 97.56 72 VAL A CA 1
ATOM 549 C C . VAL A 1 72 ? 3.424 10.544 12.060 1.00 97.56 72 VAL A C 1
ATOM 551 O O . VAL A 1 72 ? 3.685 10.615 13.264 1.00 97.56 72 VAL A O 1
ATOM 554 N N . ARG A 1 73 ? 4.188 11.138 11.135 1.00 96.69 73 ARG A N 1
ATOM 555 C CA . ARG A 1 73 ? 5.355 11.981 11.451 1.00 96.69 73 ARG A CA 1
ATOM 556 C C . ARG A 1 73 ? 4.950 13.216 12.242 1.00 96.69 73 ARG A C 1
ATOM 558 O O . ARG A 1 73 ? 5.581 13.510 13.255 1.00 96.69 73 ARG A O 1
ATOM 565 N N . ASP A 1 74 ? 3.914 13.911 11.797 1.00 97.88 74 ASP A N 1
ATOM 566 C CA . ASP A 1 74 ? 3.426 15.126 12.448 1.00 97.88 74 ASP A CA 1
ATOM 567 C C . ASP A 1 74 ? 2.867 14.824 13.834 1.00 97.88 74 ASP A C 1
ATOM 569 O O . ASP A 1 74 ? 3.230 15.491 14.803 1.00 97.88 74 ASP A O 1
ATOM 573 N N . PHE A 1 75 ? 2.089 13.747 13.958 1.00 97.88 75 PHE A N 1
ATOM 574 C CA . PHE A 1 75 ? 1.627 13.266 15.255 1.00 97.88 75 PHE A CA 1
ATOM 575 C C . PHE A 1 75 ? 2.804 12.955 16.189 1.00 97.88 75 PHE A C 1
ATOM 577 O O . PHE A 1 75 ? 2.845 13.446 17.313 1.00 97.88 75 PHE A O 1
ATOM 584 N N . SER A 1 76 ? 3.809 12.218 15.712 1.00 97.25 76 SER A N 1
ATOM 585 C CA . SER A 1 76 ? 4.981 11.849 16.519 1.00 97.25 76 SER A CA 1
ATOM 586 C C . SER A 1 76 ? 5.802 13.062 16.971 1.00 97.25 76 SER A C 1
ATOM 588 O O . SER A 1 76 ? 6.327 13.062 18.080 1.00 97.25 76 SER A O 1
ATOM 590 N N . LYS A 1 77 ? 5.910 14.108 16.140 1.00 96.25 77 LYS A N 1
ATOM 591 C CA . LYS A 1 77 ? 6.544 15.381 16.526 1.00 96.25 77 LYS A CA 1
ATOM 592 C C . LYS A 1 77 ? 5.730 16.128 17.578 1.00 96.25 77 LYS A C 1
ATOM 594 O O . LYS A 1 77 ? 6.332 16.729 18.448 1.00 96.25 77 LYS A O 1
ATOM 599 N N . SER A 1 78 ? 4.398 16.080 17.509 1.00 96.19 78 SER A N 1
ATOM 600 C CA . SER A 1 78 ? 3.519 16.769 18.468 1.00 96.19 78 SER A CA 1
ATOM 601 C C . SER A 1 78 ? 3.533 16.177 19.884 1.00 96.19 78 SER A C 1
ATOM 603 O O . SER A 1 78 ? 3.043 16.812 20.812 1.00 96.19 78 SER A O 1
ATOM 605 N N . LEU A 1 79 ? 4.064 14.958 20.042 1.00 92.50 79 LEU A N 1
ATOM 606 C CA . LEU A 1 79 ? 4.204 14.276 21.332 1.00 92.50 79 LEU A CA 1
ATOM 607 C C . LEU A 1 79 ? 5.526 14.588 22.054 1.00 92.50 79 LEU A C 1
ATOM 609 O O . LEU A 1 79 ? 5.671 14.196 23.212 1.00 92.50 79 LEU A O 1
ATOM 613 N N . ASN A 1 80 ? 6.473 15.241 21.373 1.00 74.12 80 ASN A N 1
ATOM 614 C CA . ASN A 1 80 ? 7.780 15.641 21.904 1.00 74.12 80 ASN A CA 1
ATOM 615 C C . ASN A 1 80 ? 7.845 17.158 22.100 1.00 74.12 80 ASN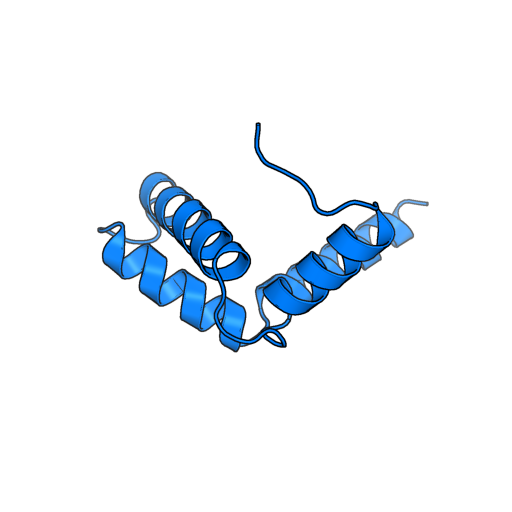 A C 1
ATOM 617 O O . ASN A 1 80 ? 8.645 17.584 22.960 1.00 74.12 80 ASN A O 1
#

Sequence (80 aa):
ELKAKDSLEENKKIFEKVLSGKISRCAILDAVALNAAFAFKVAGKVDTAKEGLELAYDLINEGKPFEVLEKVRDFSKSLN

pLDDT: mean 92.84, std 12.38, range [39.62, 98.75]

Radius of gyration: 13.9 Å; chains: 1; bounding box: 36×31×33 Å

Foldseek 3Di:
DPDDPDDPVVNVVVVLCQLQLNDDDDPVNQVQLQVQLVVCCVVVVDVDSVVSSVVSNVNRNNSVSVVVVVVVVVVVVVVD